Protein AF-A0A560ILR3-F1 (afdb_monomer_lite)

Foldseek 3Di:
DDDDPDDPCPVVVVVVVVLVVPPDDDDDDDDDDDPDDDDDPPPPPPPVVVVLVVQLVVLVVVQSVQKDADQDWDDQPPPGTDGHHHQKIWGALVSQCSNCVSVVHDDPSVFWGTKMFGNDVPGPDMDTGGDDDDDDPDD

Secondary structure (DSSP, 8-state):
-------TTHHHHHHHHHHTT--S-----------------------HHHHHHHHHHHHHHHHHHH-EESSEEEEETTTEEEEE-TTEEEEEHHHHHHHHHHTT----TTTEEEEEEE-STT---EEEEE---------

pLDDT: mean 72.65, std 21.63, range [32.12, 95.0]

Radius of gyration: 19.58 Å; chains: 1; bounding box: 50×57×49 Å

Sequence (139 aa):
MSYNTGNTNALVDWWLGELVGKFVAAVGIVLSVLFGSQPGSLQGAPSSEAARTAELAAAWQAAGNAGTAGPADIPLIDQAALKIPTGDFFVPKTEGARIMRALGNVVHEATFGGLVLGTRQNARWLVVINHVEELTRPG

Organism: NCBI:txid1399419

Structure (mmCIF, N/CA/C/O backbone):
data_AF-A0A560ILR3-F1
#
_entry.id   AF-A0A560ILR3-F1
#
loop_
_atom_site.group_PDB
_atom_site.id
_atom_site.type_symbol
_atom_site.label_atom_id
_atom_site.label_alt_id
_atom_site.label_comp_id
_atom_site.label_asym_id
_atom_site.label_entity_id
_atom_site.label_seq_id
_atom_site.pdbx_PDB_ins_code
_atom_site.Cartn_x
_atom_site.Cartn_y
_atom_site.Cartn_z
_atom_site.occupancy
_atom_site.B_iso_or_equiv
_atom_site.auth_seq_id
_atom_site.auth_comp_id
_atom_site.auth_asym_id
_atom_site.auth_atom_id
_atom_site.pdbx_PDB_model_num
ATOM 1 N N . MET A 1 1 ? 34.792 25.795 -2.313 1.00 36.00 1 MET A N 1
ATOM 2 C CA . MET A 1 1 ? 33.694 24.972 -1.764 1.00 36.00 1 MET A CA 1
ATOM 3 C C . MET A 1 1 ? 33.278 23.991 -2.853 1.00 36.00 1 MET A C 1
ATOM 5 O O . MET A 1 1 ? 32.663 24.412 -3.821 1.00 36.00 1 MET A O 1
ATOM 9 N N . SER A 1 2 ? 33.749 22.745 -2.779 1.00 33.34 2 SER A N 1
ATOM 10 C CA . SER A 1 2 ? 33.495 21.709 -3.789 1.00 33.34 2 SER A CA 1
ATOM 11 C C . SER A 1 2 ? 32.241 20.940 -3.379 1.00 33.34 2 SER A C 1
ATOM 13 O O . SER A 1 2 ? 32.242 20.321 -2.315 1.00 33.34 2 SER A O 1
ATOM 15 N N . TYR A 1 3 ? 31.163 21.028 -4.157 1.00 34.75 3 TYR A N 1
ATOM 16 C CA . TYR A 1 3 ? 29.977 20.207 -3.924 1.00 34.75 3 TYR A CA 1
ATOM 17 C C . TYR A 1 3 ? 30.223 18.837 -4.554 1.00 34.75 3 TYR A C 1
ATOM 19 O O . TYR A 1 3 ? 30.392 18.711 -5.763 1.00 34.75 3 TYR A O 1
ATOM 27 N N . ASN A 1 4 ? 30.323 17.828 -3.693 1.00 32.12 4 ASN A N 1
ATOM 28 C CA . ASN A 1 4 ? 30.547 16.438 -4.054 1.00 32.12 4 ASN A CA 1
ATOM 29 C C . ASN A 1 4 ? 29.304 15.882 -4.774 1.00 32.12 4 ASN A C 1
ATOM 31 O O . ASN A 1 4 ? 28.275 15.618 -4.152 1.00 32.12 4 ASN A O 1
ATOM 35 N N . THR A 1 5 ? 29.400 15.742 -6.095 1.00 45.78 5 THR A N 1
ATOM 36 C CA . THR A 1 5 ? 28.416 15.092 -6.968 1.00 45.78 5 THR A CA 1
ATOM 37 C C . THR A 1 5 ? 28.479 13.580 -6.754 1.00 45.78 5 THR A C 1
ATOM 39 O O . THR A 1 5 ? 29.258 12.887 -7.403 1.00 45.78 5 THR A O 1
ATOM 42 N N . GLY A 1 6 ? 27.681 13.057 -5.823 1.00 40.88 6 GLY A N 1
ATOM 43 C CA . GLY A 1 6 ? 27.700 11.624 -5.519 1.00 40.88 6 GLY A CA 1
ATOM 44 C C . GLY A 1 6 ? 26.577 11.138 -4.612 1.00 40.88 6 GLY A C 1
ATOM 45 O O . GLY A 1 6 ? 26.807 10.248 -3.802 1.00 40.88 6 GLY A O 1
ATOM 46 N N . ASN A 1 7 ? 25.377 11.719 -4.697 1.00 39.16 7 ASN A N 1
ATOM 47 C CA . ASN A 1 7 ? 24.232 11.240 -3.925 1.00 39.16 7 ASN A CA 1
ATOM 48 C C . ASN A 1 7 ? 23.057 10.912 -4.856 1.00 39.16 7 ASN A C 1
ATOM 50 O O . ASN A 1 7 ? 22.344 11.802 -5.316 1.00 39.16 7 ASN A O 1
ATOM 54 N N . THR A 1 8 ? 22.852 9.621 -5.121 1.00 44.88 8 THR A N 1
ATOM 55 C CA . THR A 1 8 ? 21.744 9.064 -5.920 1.00 44.88 8 THR A CA 1
ATOM 56 C C . THR A 1 8 ? 20.362 9.298 -5.302 1.00 44.88 8 THR A C 1
ATOM 58 O O . THR A 1 8 ? 19.353 9.005 -5.935 1.00 44.88 8 THR A O 1
ATOM 61 N N . ASN A 1 9 ? 20.295 9.864 -4.094 1.00 47.53 9 ASN A N 1
ATOM 62 C CA . ASN A 1 9 ? 19.045 10.074 -3.363 1.00 47.53 9 ASN A CA 1
ATOM 63 C C . ASN A 1 9 ? 18.423 11.463 -3.604 1.00 47.53 9 ASN A C 1
ATOM 65 O O . ASN A 1 9 ? 17.284 11.701 -3.212 1.00 47.53 9 ASN A O 1
ATOM 69 N N . ALA A 1 10 ? 19.118 12.367 -4.307 1.00 47.81 10 ALA A N 1
ATOM 70 C CA . ALA A 1 10 ? 18.642 13.735 -4.547 1.00 47.81 10 ALA A CA 1
ATOM 71 C C . ALA A 1 10 ? 17.361 13.810 -5.406 1.00 47.81 10 ALA A C 1
ATOM 73 O O . ALA A 1 10 ? 16.573 14.739 -5.259 1.00 47.81 10 ALA A O 1
ATOM 74 N N . LEU A 1 11 ? 17.126 12.822 -6.277 1.00 44.19 11 LEU A N 1
ATOM 75 C CA . LEU A 1 11 ? 15.914 12.750 -7.104 1.00 44.19 11 LEU A CA 1
ATOM 76 C C . LEU A 1 11 ? 14.687 12.271 -6.314 1.00 44.19 11 LEU A C 1
ATOM 78 O O . LEU A 1 11 ? 13.564 12.647 -6.635 1.00 44.19 11 LEU A O 1
ATOM 82 N N . VAL A 1 12 ? 14.903 11.468 -5.271 1.00 50.56 12 VAL A N 1
ATOM 83 C CA . VAL A 1 12 ? 13.835 10.931 -4.417 1.00 50.56 12 VAL A CA 1
ATOM 84 C C . VAL A 1 12 ? 13.412 11.979 -3.379 1.00 50.56 12 VAL A C 1
ATOM 86 O O . VAL A 1 12 ? 12.218 12.180 -3.157 1.00 50.56 12 VAL A O 1
ATOM 89 N N . ASP A 1 13 ? 14.384 12.717 -2.830 1.00 50.91 13 ASP A N 1
ATOM 90 C CA . ASP A 1 13 ? 14.155 13.807 -1.870 1.00 50.91 13 ASP A CA 1
ATOM 91 C C . ASP A 1 13 ? 13.463 15.030 -2.504 1.00 50.91 13 ASP A C 1
ATOM 93 O O . ASP A 1 13 ? 12.626 15.665 -1.861 1.00 50.91 13 ASP A O 1
ATOM 97 N N . TRP A 1 14 ? 13.750 15.342 -3.775 1.00 45.44 14 TRP A N 1
ATOM 98 C CA . TRP A 1 14 ? 13.095 16.441 -4.502 1.00 45.44 14 TRP A CA 1
ATOM 99 C C . TRP A 1 14 ? 11.608 16.155 -4.787 1.00 45.44 14 TRP A C 1
ATOM 101 O O . TRP A 1 14 ? 10.780 17.061 -4.727 1.00 45.44 14 TRP A O 1
ATOM 111 N N . TRP A 1 15 ? 11.247 14.887 -5.009 1.00 46.88 15 TRP A N 1
ATOM 112 C CA . TRP A 1 15 ? 9.884 14.469 -5.353 1.00 46.88 15 TRP A CA 1
ATOM 113 C C . TRP A 1 15 ? 8.969 14.251 -4.129 1.00 46.88 15 TRP A C 1
ATOM 115 O O . TRP A 1 15 ? 7.794 14.625 -4.157 1.00 46.88 15 TRP A O 1
ATOM 125 N N . LEU A 1 16 ? 9.499 13.728 -3.014 1.00 49.25 16 LEU A N 1
ATOM 126 C CA . LEU A 1 16 ? 8.746 13.596 -1.755 1.00 49.25 16 LEU A CA 1
ATOM 127 C C . LEU A 1 16 ? 8.341 14.960 -1.168 1.00 49.25 16 LEU A C 1
ATOM 129 O O . LEU A 1 16 ? 7.254 15.085 -0.604 1.00 49.25 16 LEU A O 1
ATOM 133 N N . GLY A 1 17 ? 9.178 15.989 -1.336 1.00 47.69 17 GLY A N 1
ATOM 134 C CA . GLY A 1 17 ? 8.871 17.353 -0.893 1.00 47.69 17 GLY A CA 1
ATOM 135 C C . GLY A 1 17 ? 7.721 18.011 -1.666 1.00 47.69 17 GLY A C 1
ATOM 136 O O . GLY A 1 17 ? 6.950 18.774 -1.085 1.00 47.69 17 GLY A O 1
ATOM 137 N N . GLU A 1 18 ? 7.562 17.691 -2.953 1.00 43.69 18 GLU A N 1
ATOM 138 C CA . GLU A 1 18 ? 6.532 18.293 -3.811 1.00 43.69 18 GLU A CA 1
ATOM 139 C C . GLU A 1 18 ? 5.157 17.620 -3.643 1.00 43.69 18 GLU A C 1
ATOM 141 O O . GLU A 1 18 ? 4.123 18.293 -3.697 1.00 43.69 18 GLU A O 1
ATOM 146 N N . LEU A 1 19 ? 5.127 16.314 -3.345 1.00 43.44 19 LEU A N 1
ATOM 147 C CA . LEU A 1 19 ? 3.888 15.583 -3.049 1.00 43.44 19 LEU A CA 1
ATOM 148 C C . LEU A 1 19 ? 3.214 16.033 -1.749 1.00 43.44 19 LEU A C 1
ATOM 150 O O . LEU A 1 19 ? 1.989 16.103 -1.691 1.00 43.44 19 LEU A O 1
ATOM 154 N N . VAL A 1 20 ? 3.986 16.404 -0.724 1.00 51.53 20 VAL A N 1
ATOM 155 C CA . VAL A 1 20 ? 3.422 16.949 0.525 1.00 51.53 20 VAL A CA 1
ATOM 156 C C . VAL A 1 20 ? 2.759 18.320 0.289 1.00 51.53 20 VAL A C 1
ATOM 158 O O . VAL A 1 20 ? 1.854 18.704 1.027 1.00 51.53 20 VAL A O 1
ATOM 161 N N . GLY A 1 21 ? 3.146 19.042 -0.771 1.00 38.53 21 GLY A N 1
ATOM 162 C CA . GLY A 1 21 ? 2.653 20.387 -1.084 1.00 38.53 21 GLY A CA 1
ATOM 163 C C . GLY A 1 21 ? 1.377 20.466 -1.932 1.00 38.53 21 GLY A C 1
ATOM 164 O O . GLY A 1 21 ? 0.816 21.554 -2.059 1.00 38.53 21 GLY A O 1
ATOM 165 N N . LYS A 1 22 ? 0.895 19.363 -2.524 1.00 36.12 22 LYS A N 1
ATOM 166 C CA . LYS A 1 22 ? -0.229 19.387 -3.485 1.00 36.12 22 LYS A CA 1
ATOM 167 C C . LYS A 1 22 ? -1.297 18.332 -3.182 1.00 36.12 22 LYS A C 1
ATOM 169 O O . LYS A 1 22 ? -1.700 17.585 -4.061 1.00 36.12 22 LYS A O 1
ATOM 174 N N . PHE A 1 23 ? -1.814 18.320 -1.955 1.00 39.06 23 PHE A N 1
ATOM 175 C CA . PHE A 1 23 ? -3.070 17.624 -1.617 1.00 39.06 23 PHE A CA 1
ATOM 176 C C . PHE A 1 23 ? -4.279 18.568 -1.559 1.00 39.06 23 PHE A C 1
ATOM 178 O O . PHE A 1 23 ? -5.230 18.352 -0.811 1.00 39.06 23 PHE A O 1
ATOM 185 N N . VAL A 1 24 ? -4.275 19.616 -2.386 1.00 41.28 24 VAL A N 1
ATOM 186 C CA . VAL A 1 24 ? -5.467 20.428 -2.637 1.00 41.28 24 VAL A CA 1
ATOM 187 C C . VAL A 1 24 ? -5.676 20.552 -4.144 1.00 41.28 24 VAL A C 1
ATOM 189 O O . VAL A 1 24 ? -4.835 21.095 -4.851 1.00 41.28 24 VAL A O 1
ATOM 192 N N . ALA A 1 25 ? -6.854 20.090 -4.566 1.00 34.00 25 ALA A N 1
ATOM 193 C CA . ALA A 1 25 ? -7.559 20.380 -5.813 1.00 34.00 25 ALA A CA 1
ATOM 194 C C . ALA A 1 25 ? -7.346 19.465 -7.042 1.00 34.00 25 ALA A C 1
ATOM 196 O O . ALA A 1 25 ? -6.345 19.512 -7.746 1.00 34.00 25 ALA A O 1
ATOM 197 N N . ALA A 1 26 ? -8.465 18.799 -7.356 1.00 33.06 26 ALA A N 1
ATOM 198 C CA . ALA A 1 26 ? -9.102 18.721 -8.672 1.00 33.06 26 ALA A CA 1
ATOM 199 C C . ALA A 1 26 ? -8.689 17.597 -9.641 1.00 33.06 26 ALA A C 1
ATOM 201 O O . ALA A 1 26 ? -7.784 17.705 -10.461 1.00 33.06 26 ALA A O 1
ATOM 202 N N . VAL A 1 27 ? -9.532 16.561 -9.606 1.00 43.91 27 VAL A N 1
ATOM 203 C CA . VAL A 1 27 ? -9.962 15.733 -10.740 1.00 43.91 27 VAL A CA 1
ATOM 204 C C . VAL A 1 27 ? -10.257 16.600 -11.970 1.00 43.91 27 VAL A C 1
ATOM 206 O O . VAL A 1 27 ? -11.031 17.552 -11.880 1.00 43.91 27 VAL A O 1
ATOM 209 N N . GLY A 1 28 ? -9.719 16.225 -13.133 1.00 32.78 28 GLY A N 1
ATOM 210 C CA . GLY A 1 28 ? -10.126 16.826 -14.401 1.00 32.78 28 GLY A CA 1
ATOM 211 C C . GLY A 1 28 ? -9.323 16.357 -15.616 1.00 32.78 28 GLY A C 1
ATOM 212 O O . GLY A 1 28 ? -8.252 16.891 -15.847 1.00 32.78 28 GLY A O 1
ATOM 213 N N . ILE A 1 29 ? -9.868 15.373 -16.352 1.00 44.25 29 ILE A N 1
ATOM 214 C CA . ILE A 1 29 ? -9.989 15.269 -17.831 1.00 44.25 29 ILE A CA 1
ATOM 215 C C . ILE A 1 29 ? -8.721 15.674 -18.640 1.00 44.25 29 ILE A C 1
ATOM 217 O O . ILE A 1 29 ? -8.273 16.807 -18.582 1.00 44.25 29 ILE A O 1
ATOM 221 N N . VAL A 1 30 ? -8.098 14.816 -19.457 1.00 44.94 30 VAL A N 1
ATOM 222 C CA . VAL A 1 30 ? -8.459 14.613 -20.878 1.00 44.94 30 VAL A CA 1
ATOM 223 C C . VAL A 1 30 ? -7.694 13.408 -21.444 1.00 44.94 30 VAL A C 1
ATOM 225 O O . VAL A 1 30 ? -6.467 13.355 -21.455 1.00 44.94 30 VAL A O 1
ATOM 228 N N . LEU A 1 31 ? -8.471 12.473 -21.985 1.00 53.38 31 LEU A N 1
ATOM 229 C CA . LEU A 1 31 ? -8.109 11.487 -22.996 1.00 53.38 31 LEU A CA 1
ATOM 230 C C . LEU A 1 31 ? -8.036 12.193 -24.363 1.00 53.38 31 LEU A C 1
ATOM 232 O O . LEU A 1 31 ? -9.045 12.784 -24.745 1.00 53.38 31 LEU A O 1
ATOM 236 N N . SER A 1 32 ? -6.924 12.107 -25.112 1.00 43.06 32 SER A N 1
ATOM 237 C CA . SER A 1 32 ? -6.928 11.919 -26.584 1.00 43.06 32 SER A CA 1
ATOM 238 C C . SER A 1 32 ? -5.543 11.986 -27.249 1.00 43.06 32 SER A C 1
ATOM 240 O O . SER A 1 32 ? -4.857 12.996 -27.174 1.00 43.06 32 SER A O 1
ATOM 242 N N . VAL A 1 33 ? -5.249 10.900 -27.978 1.00 50.75 33 VAL A N 1
ATOM 243 C CA . VAL A 1 33 ? -4.709 10.819 -29.353 1.00 50.75 33 VAL A CA 1
ATOM 244 C C . VAL A 1 33 ? -3.395 11.545 -29.665 1.00 50.75 33 VAL A C 1
ATOM 246 O O . VAL A 1 33 ? -3.355 12.762 -29.740 1.00 50.75 33 VAL A O 1
ATOM 249 N N . LEU A 1 34 ? -2.365 10.763 -30.016 1.00 45.59 34 LEU A N 1
ATOM 250 C CA . LEU A 1 34 ? -1.707 10.788 -31.334 1.00 45.59 34 LEU A CA 1
ATOM 251 C C . LEU A 1 34 ? -0.741 9.593 -31.428 1.00 45.59 34 LEU A C 1
ATOM 253 O O . LEU A 1 34 ? 0.379 9.614 -30.925 1.00 45.59 34 LEU A O 1
ATOM 257 N N . PHE A 1 35 ? -1.211 8.525 -32.075 1.00 47.59 35 PHE A N 1
ATOM 258 C CA . PHE A 1 35 ? -0.413 7.366 -32.477 1.00 47.59 35 PHE A CA 1
ATOM 259 C C . PHE A 1 35 ? 0.468 7.789 -33.667 1.00 47.59 35 PHE A C 1
ATOM 261 O O . PHE A 1 35 ? 0.119 7.596 -34.829 1.00 47.59 35 PHE A O 1
ATOM 268 N N . GLY A 1 36 ? 1.575 8.471 -33.375 1.00 37.94 36 GLY A N 1
ATOM 269 C CA . GLY A 1 36 ? 2.613 8.795 -34.348 1.00 37.94 36 GLY A CA 1
ATOM 270 C C . GLY A 1 36 ? 3.685 7.713 -34.333 1.00 37.94 36 GLY A C 1
ATOM 271 O O . GLY A 1 36 ? 4.417 7.581 -33.356 1.00 37.94 36 GLY A O 1
ATOM 272 N N . SER A 1 37 ? 3.769 6.929 -35.406 1.00 48.56 37 SER A N 1
ATOM 273 C CA . SER A 1 37 ? 4.809 5.924 -35.629 1.00 48.56 37 SER A CA 1
ATOM 274 C C . SER A 1 37 ? 6.207 6.530 -35.468 1.00 48.56 37 SER A C 1
ATOM 276 O O . SER A 1 37 ? 6.619 7.348 -36.290 1.00 48.56 37 SER A O 1
ATOM 278 N N . GLN A 1 38 ? 6.959 6.104 -34.451 1.00 47.00 38 GLN A N 1
ATOM 279 C CA . GLN A 1 38 ? 8.399 6.348 -34.379 1.00 47.00 38 GLN A CA 1
ATOM 280 C C . GLN A 1 38 ? 9.166 5.050 -34.667 1.00 47.00 38 GLN A C 1
ATOM 282 O O . GLN A 1 38 ? 8.857 4.008 -34.082 1.00 47.00 38 GLN A O 1
ATOM 287 N N . PRO A 1 39 ? 10.154 5.090 -35.579 1.00 45.44 39 PRO A N 1
ATOM 288 C CA . PRO A 1 39 ? 10.993 3.948 -35.885 1.00 45.44 39 PRO A CA 1
ATOM 289 C C . PRO A 1 39 ? 11.966 3.683 -34.732 1.00 45.44 39 PRO A C 1
ATOM 291 O O . PRO A 1 39 ? 12.615 4.593 -34.225 1.00 45.44 39 PRO A O 1
ATOM 294 N N . GLY A 1 40 ? 12.067 2.408 -34.359 1.00 48.41 40 GLY A N 1
ATOM 295 C CA . GLY A 1 40 ? 13.270 1.775 -33.822 1.00 48.41 40 GLY A CA 1
ATOM 296 C C . GLY A 1 40 ? 14.063 2.558 -32.782 1.00 48.41 40 GLY A C 1
ATOM 297 O O . GLY A 1 40 ? 15.210 2.920 -33.027 1.00 48.41 40 GLY A O 1
ATOM 298 N N . SER A 1 41 ? 13.527 2.695 -31.572 1.00 50.19 41 SER A N 1
ATOM 299 C CA . SER A 1 41 ? 14.423 2.704 -30.420 1.00 50.19 41 SER A CA 1
ATOM 300 C C . SER A 1 41 ? 14.933 1.273 -30.243 1.00 50.19 41 SER A C 1
ATOM 302 O O . SER A 1 41 ? 14.242 0.432 -29.670 1.00 50.19 41 SER A O 1
ATOM 304 N N . LEU A 1 42 ? 16.144 0.982 -30.724 1.00 51.84 42 LEU A N 1
ATOM 305 C CA . LEU A 1 42 ? 16.978 -0.038 -30.090 1.00 51.84 42 LEU A CA 1
ATOM 306 C C . LEU A 1 42 ? 17.277 0.483 -28.682 1.00 51.84 42 LEU A C 1
ATOM 308 O O . LEU A 1 42 ? 18.321 1.075 -28.419 1.00 51.84 42 LEU A O 1
ATOM 312 N N . GLN A 1 43 ? 16.291 0.344 -27.796 1.00 44.75 43 GLN A N 1
ATOM 313 C CA . GLN A 1 43 ? 16.472 0.522 -26.371 1.00 44.75 43 GLN A CA 1
ATOM 314 C C . GLN A 1 43 ? 17.388 -0.627 -25.979 1.00 44.75 43 GLN A C 1
ATOM 316 O O . GLN A 1 43 ? 16.938 -1.762 -25.817 1.00 44.75 43 GLN A O 1
ATOM 321 N N . GLY A 1 44 ? 18.695 -0.352 -25.910 1.00 43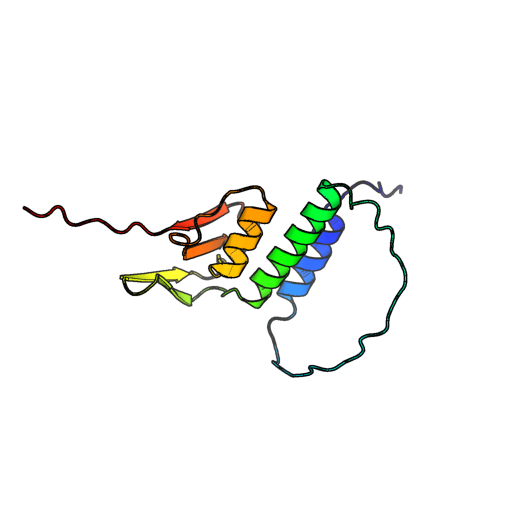.94 44 GLY A N 1
ATOM 322 C CA . GLY A 1 44 ? 19.582 -1.176 -25.107 1.00 43.94 44 GLY A CA 1
ATOM 323 C C . GLY A 1 44 ? 18.855 -1.366 -23.789 1.00 43.94 44 GLY A C 1
ATOM 324 O O . GLY A 1 44 ? 18.461 -0.364 -23.187 1.00 43.94 44 GLY A O 1
ATOM 325 N N . ALA A 1 45 ? 18.541 -2.627 -23.464 1.00 49.84 45 ALA A N 1
ATOM 326 C CA . ALA A 1 45 ? 17.715 -2.959 -22.316 1.00 49.84 45 ALA A CA 1
ATOM 327 C C . ALA A 1 45 ? 18.222 -2.091 -21.163 1.00 49.84 45 ALA A C 1
ATOM 329 O O . ALA A 1 45 ? 19.435 -2.126 -20.909 1.00 49.84 45 ALA A O 1
ATOM 330 N N . PRO A 1 46 ? 17.374 -1.235 -20.557 1.00 54.88 46 PRO A N 1
ATOM 331 C CA . PRO A 1 46 ? 17.821 -0.431 -19.436 1.00 54.88 46 PRO A CA 1
ATOM 332 C C . PRO A 1 46 ? 18.531 -1.393 -18.496 1.00 54.88 46 PRO A C 1
ATOM 334 O O . PRO A 1 46 ? 18.020 -2.498 -18.272 1.00 54.88 46 PRO A O 1
ATOM 337 N N . SER A 1 47 ? 19.739 -1.029 -18.039 1.00 57.97 47 SER A N 1
ATOM 338 C CA . SER A 1 47 ? 20.433 -1.839 -17.038 1.00 57.97 47 SER A CA 1
ATOM 339 C C . SER A 1 47 ? 19.369 -2.213 -16.009 1.00 57.97 47 SER A C 1
ATOM 341 O O . SER A 1 47 ? 18.561 -1.359 -15.621 1.00 57.97 47 SER A O 1
ATOM 343 N N . SER A 1 48 ? 19.250 -3.500 -15.688 1.00 74.38 48 SER A N 1
ATOM 344 C CA . SER A 1 48 ? 18.100 -4.020 -14.939 1.00 74.38 48 SER A CA 1
ATOM 345 C C . SER A 1 48 ? 17.831 -3.222 -13.657 1.00 74.38 48 SER A C 1
ATOM 347 O O . SER A 1 48 ? 16.704 -3.153 -13.181 1.00 74.38 48 SER A O 1
ATOM 349 N N . GLU A 1 49 ? 18.867 -2.575 -13.129 1.00 80.12 49 GLU A N 1
ATOM 350 C CA . GLU A 1 49 ? 18.837 -1.672 -11.989 1.00 80.12 49 GLU A CA 1
ATOM 351 C C . GLU A 1 49 ? 18.205 -0.298 -12.276 1.00 80.12 49 GLU A C 1
ATOM 353 O O . GLU A 1 49 ? 17.347 0.144 -11.508 1.00 80.12 49 GLU A O 1
ATOM 358 N N . ALA A 1 50 ? 18.547 0.363 -13.388 1.00 85.19 50 ALA A N 1
ATOM 359 C CA . ALA A 1 50 ? 17.927 1.632 -13.782 1.00 85.19 50 ALA A CA 1
ATOM 360 C C . ALA A 1 50 ? 16.428 1.452 -14.076 1.00 85.19 50 ALA A C 1
ATOM 362 O O . ALA A 1 50 ? 15.603 2.252 -13.632 1.00 85.19 50 ALA A O 1
ATOM 363 N N . ALA A 1 51 ? 16.070 0.354 -14.750 1.00 85.06 51 ALA A N 1
ATOM 364 C CA . ALA A 1 51 ? 14.678 -0.009 -15.014 1.00 85.06 51 ALA A CA 1
ATOM 365 C C . ALA A 1 51 ? 13.895 -0.246 -13.714 1.00 85.06 51 ALA A C 1
ATOM 367 O O . ALA A 1 51 ? 12.795 0.275 -13.536 1.00 85.06 51 ALA A O 1
ATOM 368 N N . ARG A 1 52 ? 14.487 -1.004 -12.782 1.00 83.31 52 ARG A N 1
ATOM 369 C CA . ARG A 1 52 ? 13.883 -1.313 -11.481 1.00 83.31 52 ARG A CA 1
ATOM 370 C C . ARG A 1 52 ? 13.697 -0.064 -10.628 1.00 83.31 52 ARG A C 1
ATOM 372 O O . ARG A 1 52 ? 12.660 0.083 -9.991 1.00 83.31 52 ARG A O 1
ATOM 379 N N . THR A 1 53 ? 14.675 0.839 -10.642 1.00 87.62 53 THR A N 1
ATOM 380 C CA . THR A 1 53 ? 14.604 2.115 -9.917 1.00 87.62 53 THR A CA 1
ATOM 381 C C . THR A 1 53 ? 13.489 3.002 -10.465 1.00 87.62 53 THR A C 1
ATOM 383 O O . THR A 1 53 ? 12.694 3.533 -9.691 1.00 87.62 53 THR A O 1
ATOM 386 N N . ALA A 1 54 ? 13.381 3.118 -11.793 1.00 89.38 54 ALA A N 1
ATOM 387 C CA . ALA A 1 54 ? 12.314 3.883 -12.436 1.00 89.38 54 ALA A CA 1
ATOM 388 C C . ALA A 1 54 ? 10.923 3.299 -12.133 1.00 89.38 54 ALA A C 1
ATOM 390 O O . ALA A 1 54 ? 9.998 4.039 -11.799 1.00 89.38 54 ALA A O 1
ATOM 391 N N . GLU A 1 55 ? 10.787 1.972 -12.182 1.00 88.25 55 GLU A N 1
ATOM 392 C CA . GLU A 1 55 ? 9.534 1.288 -11.857 1.00 88.25 55 GLU A CA 1
ATOM 393 C C . GLU A 1 55 ? 9.148 1.459 -10.382 1.00 88.25 55 GLU A C 1
ATOM 395 O O . GLU A 1 55 ? 7.982 1.702 -10.073 1.00 88.25 55 GLU A O 1
ATOM 400 N N . LEU A 1 56 ? 10.119 1.396 -9.467 1.00 89.19 56 LEU A N 1
ATOM 401 C CA . LEU A 1 56 ? 9.883 1.639 -8.045 1.00 89.19 56 LEU A CA 1
ATOM 402 C C . LEU A 1 56 ? 9.388 3.070 -7.796 1.00 89.19 56 LEU A C 1
ATOM 404 O O . LEU A 1 56 ? 8.425 3.258 -7.055 1.00 89.19 56 LEU A O 1
ATOM 408 N N . ALA A 1 57 ? 10.002 4.069 -8.435 1.00 90.31 57 ALA A N 1
ATOM 409 C CA . ALA A 1 57 ? 9.563 5.460 -8.334 1.00 90.31 57 ALA A CA 1
ATOM 410 C C . ALA A 1 57 ? 8.132 5.644 -8.869 1.00 90.31 57 ALA A C 1
ATOM 412 O O . ALA A 1 57 ? 7.288 6.238 -8.197 1.00 90.31 57 ALA A O 1
ATOM 413 N N . ALA A 1 58 ? 7.823 5.061 -10.032 1.00 90.94 58 ALA A N 1
ATOM 414 C CA . ALA A 1 58 ? 6.479 5.101 -10.607 1.00 90.94 58 ALA A CA 1
ATOM 415 C C . ALA A 1 58 ? 5.437 4.388 -9.723 1.00 90.94 58 ALA A C 1
ATOM 417 O O . ALA A 1 58 ? 4.295 4.843 -9.616 1.00 90.94 58 ALA A O 1
ATOM 418 N N . ALA A 1 59 ? 5.817 3.287 -9.069 1.00 91.38 59 ALA A N 1
ATOM 419 C CA . ALA A 1 59 ? 4.957 2.569 -8.134 1.00 91.38 59 ALA A CA 1
ATOM 420 C C . ALA A 1 59 ? 4.646 3.409 -6.886 1.00 91.38 59 ALA A C 1
ATOM 422 O O . ALA A 1 59 ? 3.485 3.492 -6.484 1.00 91.38 59 ALA A O 1
ATOM 423 N N . TRP A 1 60 ? 5.649 4.088 -6.322 1.00 91.25 60 TRP A N 1
ATOM 424 C CA . TRP A 1 60 ? 5.443 5.016 -5.208 1.00 91.25 60 TRP A CA 1
ATOM 425 C C . TRP A 1 60 ? 4.599 6.227 -5.600 1.00 91.25 60 TRP A C 1
ATOM 427 O O . TRP A 1 60 ? 3.761 6.659 -4.812 1.00 91.25 60 TRP A O 1
ATOM 437 N N . GLN A 1 61 ? 4.750 6.741 -6.822 1.00 91.38 61 GLN A N 1
ATOM 438 C CA . GLN A 1 61 ? 3.900 7.818 -7.330 1.00 91.38 61 GLN A CA 1
ATOM 439 C C . GLN A 1 61 ? 2.439 7.402 -7.444 1.00 91.38 61 GLN A C 1
ATOM 441 O O . GLN A 1 61 ? 1.554 8.124 -6.986 1.00 91.38 61 GLN A O 1
ATOM 446 N N . ALA A 1 62 ? 2.181 6.225 -8.011 1.00 89.94 62 ALA A N 1
ATOM 447 C CA . ALA A 1 62 ? 0.831 5.681 -8.075 1.00 89.94 62 ALA A CA 1
ATOM 448 C C . ALA A 1 62 ? 0.245 5.473 -6.668 1.00 89.94 62 ALA A C 1
ATOM 450 O O . ALA A 1 62 ? -0.893 5.863 -6.418 1.00 89.94 62 ALA A O 1
ATOM 451 N N . ALA A 1 63 ? 1.043 4.948 -5.732 1.00 91.31 63 ALA A N 1
ATOM 452 C CA . ALA A 1 63 ? 0.639 4.770 -4.340 1.00 91.31 63 ALA A CA 1
ATOM 453 C C . ALA A 1 63 ? 0.319 6.092 -3.632 1.00 91.31 63 ALA A C 1
ATOM 455 O O . ALA A 1 63 ? -0.649 6.149 -2.882 1.00 91.31 63 ALA A O 1
ATOM 456 N N . GLY A 1 64 ? 1.084 7.156 -3.887 1.00 90.19 64 GLY A N 1
ATOM 457 C CA . GLY A 1 64 ? 0.798 8.489 -3.352 1.00 90.19 64 GLY A CA 1
ATOM 458 C C . GLY A 1 64 ? -0.534 9.056 -3.849 1.00 90.19 64 GLY A C 1
ATOM 459 O O . GLY A 1 64 ? -1.242 9.704 -3.085 1.00 90.19 64 GLY A O 1
ATOM 460 N N . ASN A 1 65 ? -0.904 8.762 -5.100 1.00 90.31 65 ASN A N 1
ATOM 461 C CA . ASN A 1 65 ? -2.160 9.220 -5.699 1.00 90.31 65 ASN A CA 1
ATOM 462 C C . ASN A 1 65 ? -3.379 8.399 -5.249 1.00 90.31 65 ASN A C 1
ATOM 464 O O . ASN A 1 65 ? -4.470 8.948 -5.123 1.00 90.31 65 ASN A O 1
ATOM 468 N N . ALA A 1 66 ? -3.208 7.087 -5.067 1.00 92.75 66 ALA A N 1
ATOM 469 C CA . ALA A 1 66 ? -4.295 6.163 -4.731 1.00 92.75 66 ALA A CA 1
ATOM 470 C C . ALA A 1 66 ? -4.456 5.929 -3.221 1.00 92.75 66 ALA A C 1
ATOM 472 O O . ALA A 1 66 ? -5.492 5.440 -2.773 1.00 92.75 66 ALA A O 1
ATOM 473 N N . GLY A 1 67 ? -3.417 6.211 -2.438 1.00 92.81 67 GLY A N 1
ATOM 474 C CA . GLY A 1 67 ? -3.399 5.940 -1.012 1.00 92.81 67 GLY A CA 1
ATOM 475 C C . GLY A 1 67 ? -4.218 6.920 -0.184 1.00 92.81 67 GLY A C 1
ATOM 476 O O . GLY A 1 67 ? -4.729 7.931 -0.659 1.00 92.81 67 GLY A O 1
ATOM 477 N N . THR A 1 68 ? -4.375 6.585 1.091 1.00 93.62 68 THR A N 1
ATOM 478 C CA . THR A 1 68 ? -5.211 7.323 2.038 1.00 93.62 68 THR A CA 1
ATOM 479 C C . THR A 1 68 ? -4.380 7.724 3.248 1.00 93.62 68 THR A C 1
ATOM 481 O O . THR A 1 68 ? -3.842 6.871 3.956 1.00 93.62 68 THR A O 1
ATOM 484 N N . ALA A 1 69 ? -4.275 9.029 3.495 1.00 92.69 69 ALA A N 1
ATOM 485 C CA . ALA A 1 69 ? -3.657 9.552 4.707 1.00 92.69 69 ALA A CA 1
ATOM 486 C C . ALA A 1 69 ? -4.602 9.395 5.906 1.00 92.69 69 ALA A C 1
ATOM 488 O O . ALA A 1 69 ? -5.808 9.615 5.782 1.00 92.69 69 ALA A O 1
ATOM 489 N N . GLY A 1 70 ? -4.054 9.045 7.072 1.00 90.19 70 GLY A N 1
ATOM 490 C CA . GLY A 1 70 ? -4.815 9.080 8.318 1.00 90.19 70 GLY A CA 1
ATOM 491 C C . GLY A 1 70 ? -5.120 10.517 8.779 1.00 90.19 70 GLY A C 1
ATOM 492 O O . GLY A 1 70 ? -4.369 11.439 8.445 1.00 90.19 70 GLY A O 1
ATOM 493 N N . PRO A 1 71 ? -6.170 10.733 9.594 1.00 94.19 71 PRO A N 1
ATOM 494 C CA . PRO A 1 71 ? -7.008 9.717 10.224 1.00 94.19 71 PRO A CA 1
ATOM 495 C C . PRO A 1 71 ? -8.070 9.134 9.275 1.00 94.19 71 PRO A C 1
ATOM 497 O O . PRO A 1 71 ? -8.854 9.882 8.697 1.00 94.19 71 PRO A O 1
ATOM 500 N N . ALA A 1 72 ? -8.115 7.806 9.140 1.00 91.81 72 ALA A N 1
ATOM 501 C CA . ALA A 1 72 ? -9.072 7.115 8.272 1.00 91.81 72 ALA A CA 1
ATOM 502 C C . ALA A 1 72 ? -9.411 5.708 8.789 1.00 91.81 72 ALA A C 1
ATOM 504 O O . ALA A 1 72 ? -8.565 5.040 9.385 1.00 91.81 72 ALA A O 1
ATOM 505 N N . ASP A 1 73 ? -10.631 5.248 8.517 1.00 92.69 73 ASP A N 1
ATOM 506 C CA . ASP A 1 73 ? -11.058 3.862 8.716 1.00 92.69 73 ASP A CA 1
ATOM 507 C C . ASP A 1 73 ? -11.031 3.136 7.364 1.00 92.69 73 ASP A C 1
ATOM 509 O O . ASP A 1 73 ? -11.779 3.479 6.447 1.00 92.69 73 ASP A O 1
ATOM 513 N N . ILE A 1 74 ? -10.155 2.141 7.228 1.00 90.56 74 ILE A N 1
ATOM 514 C CA . ILE A 1 74 ? -9.980 1.366 5.997 1.00 90.56 74 ILE A CA 1
ATOM 515 C C . ILE A 1 74 ? -10.660 0.005 6.161 1.00 90.56 74 ILE A C 1
ATOM 517 O O . ILE A 1 74 ? -10.232 -0.772 7.018 1.00 90.56 74 ILE A O 1
ATOM 521 N N . PRO A 1 75 ? -11.685 -0.335 5.363 1.00 88.81 75 PRO A N 1
ATOM 522 C CA . PRO A 1 75 ? -12.269 -1.668 5.406 1.00 88.81 75 PRO A CA 1
ATOM 523 C C . PRO A 1 75 ? -11.239 -2.709 4.945 1.00 88.81 75 PRO A C 1
ATOM 525 O O . PRO A 1 75 ? -10.635 -2.594 3.878 1.00 88.81 75 PRO A O 1
ATOM 528 N N . LEU A 1 76 ? -11.033 -3.737 5.764 1.00 84.12 76 LEU A N 1
ATOM 529 C CA . LEU A 1 76 ? -10.255 -4.924 5.438 1.00 84.12 76 LEU A CA 1
ATOM 530 C C . LEU A 1 76 ? -11.221 -6.007 4.950 1.00 84.12 76 LEU A C 1
ATOM 532 O O . LEU A 1 76 ? -11.685 -6.843 5.733 1.00 84.12 76 LEU A O 1
ATOM 536 N N . ILE A 1 77 ? -11.518 -5.972 3.647 1.00 78.44 77 ILE A N 1
ATOM 537 C CA . ILE A 1 77 ? -12.546 -6.822 3.021 1.00 78.44 77 ILE A CA 1
ATOM 538 C C . ILE A 1 77 ? -13.880 -6.599 3.765 1.00 78.44 77 ILE A C 1
ATOM 540 O O . ILE A 1 77 ? -14.207 -5.460 4.093 1.00 78.44 77 ILE A O 1
ATOM 544 N N . ASP A 1 78 ? -14.605 -7.669 4.087 1.00 75.12 78 ASP A N 1
ATOM 545 C CA . ASP A 1 78 ? -15.915 -7.628 4.739 1.00 75.12 78 ASP A CA 1
ATOM 546 C C . ASP A 1 78 ? -15.834 -8.027 6.225 1.00 75.12 78 ASP A C 1
ATOM 548 O O . ASP A 1 78 ? -16.855 -8.265 6.865 1.00 75.12 78 ASP A O 1
ATOM 552 N N . GLN A 1 79 ? -14.620 -8.151 6.777 1.00 72.88 79 GLN A N 1
ATOM 553 C CA . GLN A 1 79 ? -14.388 -8.780 8.086 1.00 72.88 79 GLN A CA 1
ATOM 554 C C . GLN A 1 79 ? -13.987 -7.784 9.182 1.00 72.88 79 GLN A C 1
ATOM 556 O O . GLN A 1 79 ? -14.319 -7.989 10.349 1.00 72.88 79 GLN A O 1
ATOM 561 N N . ALA A 1 80 ? -13.260 -6.714 8.843 1.00 83.56 80 ALA A N 1
ATOM 562 C CA . ALA A 1 80 ? -12.753 -5.754 9.825 1.00 83.56 80 ALA A CA 1
ATOM 563 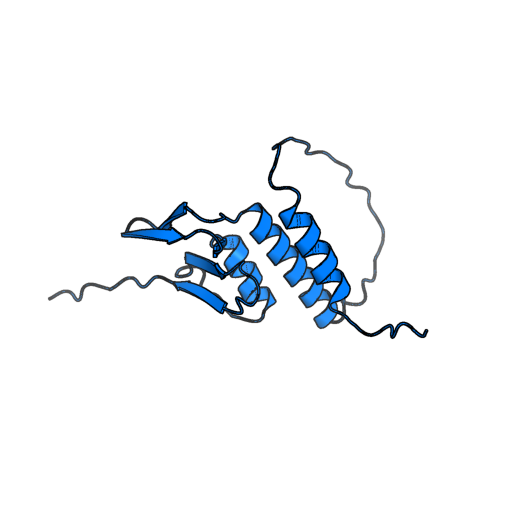C C . ALA A 1 80 ? -12.561 -4.351 9.233 1.00 83.56 80 ALA A C 1
ATOM 565 O O . ALA A 1 80 ? -12.563 -4.170 8.020 1.00 83.56 80 ALA A O 1
ATOM 566 N N . ALA A 1 81 ? -12.340 -3.359 10.097 1.00 88.88 81 ALA A N 1
ATOM 567 C CA . ALA A 1 81 ? -11.876 -2.030 9.708 1.00 88.88 81 ALA A CA 1
ATOM 568 C C . ALA A 1 81 ? -10.557 -1.712 10.422 1.00 88.88 81 ALA A C 1
ATOM 570 O O . ALA A 1 81 ? -10.433 -1.894 11.636 1.00 88.88 81 ALA A O 1
ATOM 571 N N . LEU A 1 82 ? -9.572 -1.240 9.664 1.00 89.94 82 LEU A N 1
ATOM 572 C CA . LEU A 1 82 ? -8.280 -0.799 10.160 1.00 89.94 82 LEU A CA 1
ATOM 573 C C . LEU A 1 82 ? -8.280 0.715 10.348 1.00 89.94 82 LEU A C 1
ATOM 575 O O . LEU A 1 82 ? -8.453 1.473 9.396 1.00 89.94 82 LEU A O 1
ATOM 579 N N . LYS A 1 83 ? -8.013 1.148 11.578 1.00 92.75 83 LYS A N 1
ATOM 580 C CA . LYS A 1 83 ? -7.821 2.559 11.908 1.00 92.75 83 LYS A CA 1
ATOM 581 C C . LYS A 1 83 ? -6.409 2.995 11.561 1.00 92.75 83 LYS A C 1
ATOM 583 O O . LYS A 1 83 ? -5.449 2.510 12.157 1.00 92.75 83 LYS A O 1
ATOM 588 N N . ILE A 1 84 ? -6.298 3.942 10.642 1.00 92.56 84 ILE A N 1
ATOM 589 C CA . ILE A 1 84 ? -5.046 4.606 10.292 1.00 92.56 84 ILE A CA 1
ATOM 590 C C . ILE A 1 84 ? -4.989 5.914 11.080 1.00 92.56 84 ILE A C 1
ATOM 592 O O . ILE A 1 84 ? -5.834 6.779 10.848 1.00 92.56 84 ILE A O 1
ATOM 596 N N . PRO A 1 85 ? -4.058 6.082 12.032 1.00 90.88 85 PRO A N 1
ATOM 597 C CA . PRO A 1 85 ? -3.927 7.322 12.783 1.00 90.88 85 PRO A CA 1
ATOM 598 C C . PRO A 1 85 ? -3.264 8.421 11.942 1.00 90.88 85 PRO A C 1
ATOM 600 O O . PRO A 1 85 ? -2.647 8.172 10.907 1.00 90.88 85 PRO A O 1
ATOM 603 N N . THR A 1 86 ? -3.351 9.664 12.414 1.00 91.12 86 THR A N 1
ATOM 604 C CA . THR A 1 86 ? -2.603 10.785 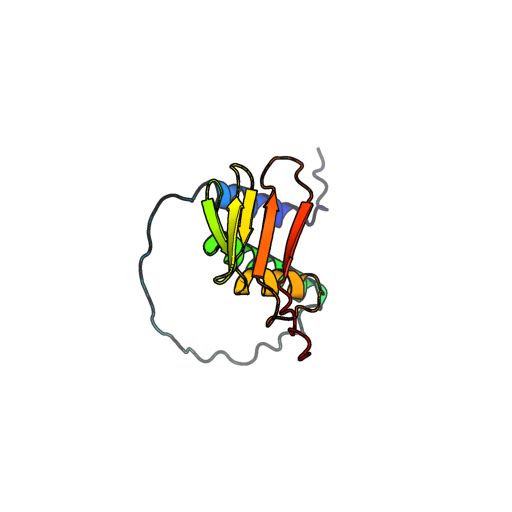11.833 1.00 91.1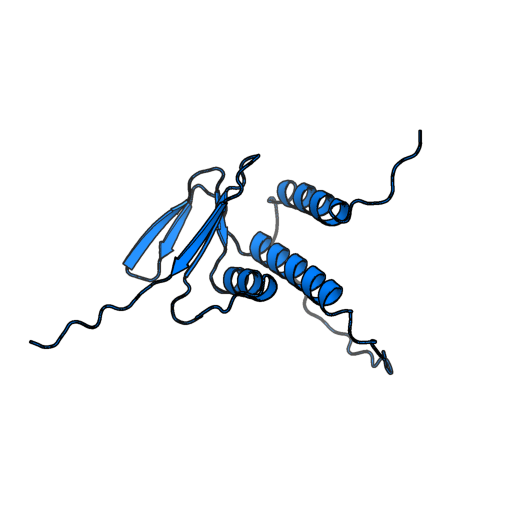2 86 THR A CA 1
ATOM 605 C C . THR A 1 86 ? -1.101 10.492 11.815 1.00 91.12 86 THR A C 1
ATOM 607 O O . THR A 1 86 ? -0.530 10.073 12.824 1.00 91.12 86 THR A O 1
ATOM 610 N N . GLY A 1 87 ? -0.443 10.782 10.691 1.00 88.06 87 GLY A N 1
ATOM 611 C CA . GLY A 1 87 ? 0.997 10.551 10.522 1.00 88.06 87 GLY A CA 1
ATOM 612 C C . GLY A 1 87 ? 1.360 9.160 10.000 1.00 88.06 87 GLY A C 1
ATOM 613 O O . GLY A 1 87 ? 2.550 8.845 9.937 1.00 88.06 87 GLY A O 1
ATOM 614 N N . ASP A 1 88 ? 0.355 8.376 9.605 1.00 92.19 88 ASP A N 1
ATOM 615 C CA . ASP A 1 88 ? 0.490 7.125 8.867 1.00 92.19 88 ASP A CA 1
ATOM 616 C C . ASP A 1 88 ? -0.316 7.210 7.548 1.00 92.19 88 ASP A C 1
ATOM 618 O O . ASP A 1 88 ? -1.191 8.070 7.376 1.00 92.19 88 ASP A O 1
ATOM 622 N N . PHE A 1 89 ? 0.004 6.339 6.592 1.00 93.56 89 PHE A N 1
ATOM 623 C CA . PHE A 1 89 ? -0.575 6.329 5.249 1.00 93.56 89 PHE A CA 1
ATOM 624 C C . PHE A 1 89 ? -0.853 4.897 4.794 1.00 93.56 89 PHE A C 1
ATOM 626 O O . PHE A 1 89 ? -0.001 4.016 4.933 1.00 93.56 89 PHE A O 1
ATOM 633 N N . PHE A 1 90 ? -2.045 4.670 4.248 1.00 94.81 90 PHE A N 1
ATOM 634 C CA . PHE A 1 90 ? -2.460 3.390 3.686 1.00 94.81 90 PHE A CA 1
ATOM 635 C C . PHE A 1 90 ? -2.284 3.381 2.168 1.00 94.81 90 PHE A C 1
ATOM 637 O O . PHE A 1 90 ? -2.720 4.303 1.481 1.00 94.81 90 PHE A O 1
ATOM 644 N N . VAL A 1 91 ? -1.690 2.311 1.645 1.00 95.00 91 VAL A N 1
ATOM 645 C CA . VAL A 1 91 ? -1.558 2.050 0.210 1.00 95.00 91 VAL A CA 1
ATOM 646 C C . VAL A 1 91 ? -2.459 0.872 -0.169 1.00 95.00 91 VAL A C 1
ATOM 648 O O . VAL A 1 91 ? -2.277 -0.222 0.380 1.00 95.00 91 VAL A O 1
ATOM 651 N N . PRO A 1 92 ? -3.388 1.054 -1.124 1.00 93.88 92 PRO A N 1
ATOM 652 C CA . PRO A 1 92 ? -4.277 -0.007 -1.567 1.00 93.88 92 PRO A CA 1
ATOM 653 C C . PRO A 1 92 ? -3.541 -1.170 -2.239 1.00 93.88 92 PRO A C 1
ATOM 655 O O . PRO A 1 92 ? -2.376 -1.091 -2.637 1.00 93.88 92 PRO A O 1
ATOM 658 N N . LYS A 1 93 ? -4.259 -2.289 -2.347 1.00 93.06 93 LYS A N 1
ATOM 659 C CA . LYS A 1 93 ? -3.775 -3.583 -2.838 1.00 93.06 93 LYS A CA 1
ATOM 66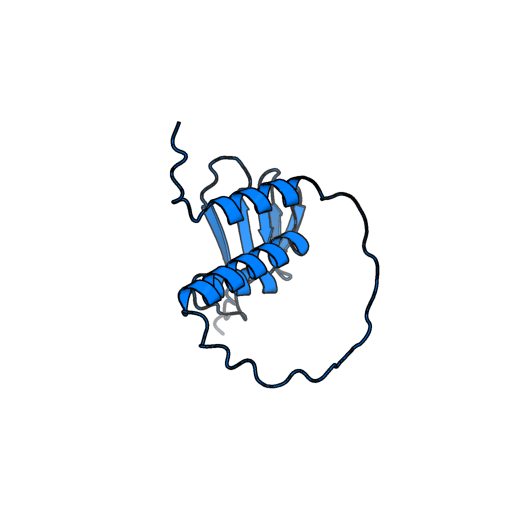0 C C . LYS A 1 93 ? -2.960 -3.494 -4.134 1.00 93.06 93 LYS A C 1
ATOM 662 O O . LYS A 1 93 ? -1.866 -4.052 -4.197 1.00 93.06 93 LYS A O 1
ATOM 667 N N . THR A 1 94 ? -3.476 -2.816 -5.158 1.00 93.56 94 THR A N 1
ATOM 668 C CA . THR A 1 94 ? -2.871 -2.783 -6.500 1.00 93.56 94 THR A CA 1
ATOM 669 C C . THR A 1 94 ? -1.492 -2.121 -6.479 1.00 93.56 94 THR A C 1
ATOM 671 O O . THR A 1 94 ? -0.502 -2.672 -6.969 1.00 9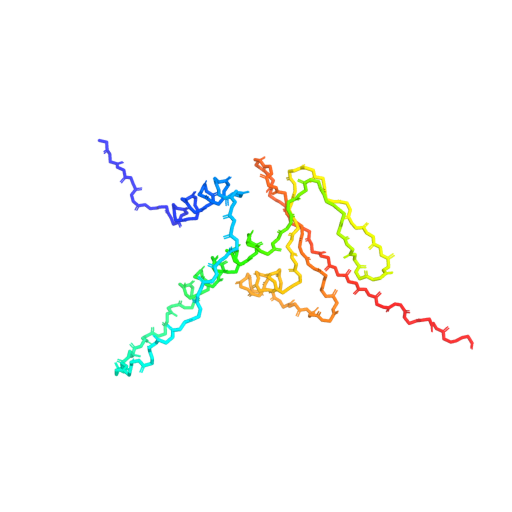3.56 94 THR A O 1
ATOM 674 N N . GLU A 1 95 ? -1.406 -0.954 -5.857 1.00 94.88 95 GLU A N 1
ATOM 675 C CA . GLU A 1 95 ? -0.218 -0.115 -5.781 1.00 94.88 95 GLU A CA 1
ATOM 676 C C . GLU A 1 95 ? 0.794 -0.709 -4.800 1.00 94.88 95 GLU A C 1
ATOM 678 O O . GLU A 1 95 ? 1.988 -0.780 -5.102 1.00 94.88 95 GLU A O 1
ATOM 683 N N . GLY A 1 96 ? 0.318 -1.235 -3.669 1.00 94.00 96 GLY A N 1
ATOM 684 C CA . GLY A 1 96 ? 1.151 -1.926 -2.691 1.00 94.00 96 GLY A CA 1
ATOM 685 C C . GLY A 1 96 ? 1.811 -3.174 -3.281 1.00 94.00 96 GLY A C 1
ATOM 686 O O . GLY A 1 96 ? 3.014 -3.378 -3.110 1.00 94.00 96 GLY A O 1
ATOM 687 N N . ALA A 1 97 ? 1.069 -3.974 -4.052 1.00 94.81 97 ALA A N 1
ATOM 688 C CA . ALA A 1 97 ? 1.621 -5.146 -4.726 1.00 94.81 97 ALA A CA 1
ATOM 689 C C . ALA A 1 97 ? 2.676 -4.753 -5.771 1.00 94.81 97 ALA A C 1
ATOM 691 O O . ALA A 1 97 ? 3.691 -5.437 -5.927 1.00 94.81 97 ALA A O 1
ATOM 692 N N . ARG A 1 98 ? 2.472 -3.632 -6.477 1.00 93.88 98 ARG A N 1
ATOM 693 C CA . ARG A 1 98 ? 3.452 -3.085 -7.426 1.00 93.88 98 ARG A CA 1
ATOM 694 C C . ARG A 1 98 ? 4.742 -2.653 -6.725 1.00 93.88 98 ARG A C 1
ATOM 696 O O . ARG A 1 98 ? 5.815 -3.045 -7.177 1.00 93.88 98 ARG A O 1
ATOM 703 N N . ILE A 1 99 ? 4.646 -1.939 -5.600 1.00 92.38 99 ILE A N 1
ATOM 704 C CA . ILE A 1 99 ? 5.809 -1.564 -4.777 1.00 92.38 99 ILE A CA 1
ATOM 705 C C . ILE A 1 99 ? 6.566 -2.815 -4.327 1.00 92.38 99 ILE A C 1
ATOM 707 O O . ILE A 1 99 ? 7.771 -2.923 -4.545 1.00 92.38 99 ILE A O 1
ATOM 711 N N . MET A 1 100 ? 5.864 -3.790 -3.748 1.00 93.19 100 MET A N 1
ATOM 712 C CA . MET A 1 100 ? 6.483 -5.016 -3.243 1.00 93.19 100 MET A CA 1
ATOM 713 C C . MET A 1 100 ? 7.208 -5.792 -4.353 1.00 93.19 100 MET A C 1
ATOM 715 O O . MET A 1 100 ? 8.342 -6.224 -4.135 1.00 93.19 100 MET A O 1
ATOM 719 N N . ARG A 1 101 ? 6.617 -5.896 -5.554 1.00 92.00 101 ARG A N 1
ATOM 720 C CA . ARG A 1 101 ? 7.259 -6.505 -6.735 1.00 92.00 101 ARG A CA 1
ATOM 721 C C . ARG A 1 101 ? 8.475 -5.720 -7.219 1.00 92.00 101 ARG A C 1
ATOM 723 O O . ARG A 1 101 ? 9.506 -6.326 -7.511 1.00 92.00 101 ARG A O 1
ATOM 730 N N . ALA A 1 102 ? 8.392 -4.391 -7.261 1.00 89.69 102 ALA A N 1
ATOM 731 C CA . ALA A 1 102 ? 9.522 -3.537 -7.632 1.00 89.69 102 ALA A CA 1
ATOM 732 C C . ALA A 1 102 ? 10.702 -3.705 -6.654 1.00 89.69 102 ALA A C 1
ATOM 734 O O . ALA A 1 102 ? 11.857 -3.794 -7.079 1.00 89.69 102 ALA A O 1
ATOM 735 N N . LEU A 1 103 ? 10.402 -3.885 -5.362 1.00 87.94 103 LEU A N 1
ATOM 736 C CA . LEU A 1 103 ? 11.366 -4.231 -4.310 1.00 87.94 103 LEU A CA 1
ATOM 737 C C . LEU A 1 103 ? 11.893 -5.677 -4.394 1.00 87.94 103 LEU A C 1
ATOM 739 O O . LEU A 1 103 ? 12.769 -6.054 -3.621 1.00 87.94 103 LEU A O 1
ATOM 743 N N . GLY A 1 104 ? 11.400 -6.490 -5.333 1.00 89.50 104 GLY A N 1
ATOM 744 C CA . GLY A 1 104 ? 11.837 -7.872 -5.537 1.00 89.50 104 GLY A CA 1
ATOM 745 C C . GLY A 1 104 ? 11.110 -8.913 -4.687 1.00 89.50 104 GLY A C 1
ATOM 746 O O . GLY A 1 104 ? 11.541 -10.063 -4.666 1.00 89.50 104 GLY A O 1
ATOM 747 N N . ASN A 1 105 ? 10.016 -8.546 -4.017 1.00 91.25 105 ASN A N 1
ATOM 748 C CA . ASN A 1 105 ? 9.172 -9.501 -3.306 1.00 91.25 105 ASN A CA 1
ATOM 749 C C . ASN A 1 105 ? 8.191 -10.188 -4.263 1.00 91.25 105 ASN A C 1
ATOM 751 O O . ASN A 1 105 ? 7.698 -9.588 -5.221 1.00 91.25 105 ASN A O 1
ATOM 755 N N . VAL A 1 106 ? 7.843 -11.433 -3.948 1.00 90.69 106 VAL A N 1
ATOM 756 C CA . VAL A 1 106 ? 6.716 -12.135 -4.571 1.00 90.69 106 VAL A CA 1
ATOM 757 C C . VAL A 1 106 ? 5.468 -11.867 -3.735 1.00 90.69 106 VAL A C 1
ATOM 759 O O . VAL A 1 106 ? 5.473 -12.081 -2.524 1.00 90.69 106 VAL A O 1
ATOM 762 N N . VAL A 1 107 ? 4.401 -11.388 -4.373 1.00 91.25 107 VAL A N 1
ATOM 763 C CA . VAL A 1 107 ? 3.134 -11.054 -3.710 1.00 91.25 107 VAL A CA 1
ATOM 764 C C . VAL A 1 107 ? 2.070 -12.051 -4.135 1.00 91.25 107 VAL A C 1
ATOM 766 O O . VAL A 1 107 ? 1.830 -12.236 -5.326 1.00 91.25 107 VAL A O 1
ATOM 769 N N . HIS A 1 108 ? 1.402 -12.659 -3.160 1.00 91.00 108 HIS A N 1
ATOM 770 C CA . HIS A 1 108 ? 0.211 -13.460 -3.410 1.00 91.00 108 HIS A CA 1
ATOM 771 C C . HIS A 1 108 ? -0.996 -12.526 -3.449 1.00 91.00 108 HIS A C 1
ATOM 773 O O . HIS A 1 108 ? -1.571 -12.189 -2.418 1.00 91.00 108 HIS A O 1
ATOM 779 N N . GLU A 1 109 ? -1.370 -12.075 -4.645 1.00 88.12 109 GLU A N 1
ATOM 780 C CA . GLU A 1 109 ? -2.444 -11.088 -4.803 1.00 88.12 109 GLU A CA 1
ATOM 781 C C . GLU A 1 109 ? -3.784 -11.575 -4.245 1.00 88.12 109 GLU A C 1
ATOM 783 O O . GLU A 1 109 ? -4.586 -10.755 -3.818 1.00 88.12 109 GLU A O 1
ATOM 788 N N . ALA A 1 110 ? -4.034 -12.886 -4.189 1.00 87.50 110 ALA A N 1
ATOM 789 C CA . ALA A 1 110 ? -5.249 -13.424 -3.582 1.00 87.50 110 ALA A CA 1
ATOM 790 C C . ALA A 1 110 ? -5.387 -13.009 -2.111 1.00 87.50 110 ALA A C 1
ATOM 792 O O . ALA A 1 110 ? -6.460 -12.570 -1.727 1.00 87.50 110 ALA A O 1
ATOM 793 N N . THR A 1 111 ? -4.300 -13.059 -1.333 1.00 88.06 111 THR A N 1
ATOM 794 C CA . THR A 1 111 ? -4.299 -12.813 0.117 1.00 88.06 111 THR A CA 1
ATOM 795 C C . THR A 1 111 ? -3.837 -11.409 0.508 1.00 88.06 111 THR A C 1
ATOM 797 O O . THR A 1 111 ? -4.029 -10.991 1.649 1.00 88.06 111 THR A O 1
ATOM 800 N N . PHE A 1 112 ? -3.251 -10.648 -0.417 1.00 91.19 112 PHE A N 1
ATOM 801 C CA . PHE A 1 112 ? -2.702 -9.320 -0.144 1.00 91.19 112 PHE A CA 1
ATOM 802 C C . PHE A 1 112 ? -3.794 -8.245 -0.017 1.00 91.19 112 PHE A C 1
ATOM 804 O O . PHE A 1 112 ? -4.612 -8.060 -0.922 1.00 91.19 112 PHE A O 1
ATOM 811 N N . GLY A 1 113 ? -3.783 -7.519 1.103 1.00 90.44 113 GLY A N 1
ATOM 812 C CA . GLY A 1 113 ? -4.748 -6.465 1.437 1.00 90.44 113 GLY A CA 1
ATOM 813 C C . GLY A 1 113 ? -4.238 -5.034 1.232 1.00 90.44 113 GLY A C 1
ATOM 814 O O . GLY A 1 113 ? -5.047 -4.127 1.058 1.00 90.44 113 GLY A O 1
ATOM 815 N N . GLY A 1 114 ? -2.921 -4.816 1.216 1.00 93.19 114 GLY A N 1
ATOM 816 C CA . GLY A 1 114 ? -2.318 -3.485 1.073 1.00 93.19 114 GLY A CA 1
ATOM 817 C C . GLY A 1 114 ? -1.133 -3.264 2.011 1.00 93.19 114 GLY A C 1
ATOM 818 O O . GLY A 1 114 ? -0.654 -4.200 2.660 1.00 93.19 114 GLY A O 1
ATOM 819 N N . LEU A 1 115 ? -0.659 -2.018 2.074 1.00 94.00 115 LEU A N 1
ATOM 820 C CA . LEU A 1 115 ? 0.471 -1.605 2.913 1.00 94.00 115 LEU A CA 1
ATOM 821 C C . LEU A 1 115 ? 0.079 -0.449 3.832 1.00 94.00 115 LEU A C 1
ATOM 823 O O . LEU A 1 115 ? -0.725 0.402 3.461 1.00 94.00 115 LEU A O 1
ATOM 827 N N . VAL A 1 116 ? 0.714 -0.375 4.997 1.00 93.62 116 VAL A N 1
ATOM 828 C CA . VAL A 1 116 ? 0.701 0.825 5.844 1.00 93.62 116 VAL A CA 1
ATOM 829 C C . VAL A 1 116 ? 2.131 1.268 6.076 1.00 93.62 116 VAL A C 1
ATOM 831 O O . VAL A 1 116 ? 2.995 0.445 6.376 1.00 93.62 116 VAL A O 1
ATOM 834 N N . LEU A 1 117 ? 2.383 2.564 5.956 1.00 92.69 117 LEU A N 1
ATOM 835 C CA . LEU A 1 117 ? 3.674 3.167 6.255 1.00 92.69 117 LEU A CA 1
ATOM 836 C C . LEU A 1 117 ? 3.502 4.371 7.176 1.00 92.69 117 LEU A C 1
ATOM 838 O O . LEU A 1 117 ? 2.522 5.110 7.080 1.00 92.69 117 LEU A O 1
ATOM 842 N N . GLY A 1 118 ? 4.481 4.581 8.052 1.00 88.69 118 GLY A N 1
ATOM 843 C CA . GLY A 1 118 ? 4.567 5.809 8.833 1.00 88.69 118 GLY A CA 1
ATOM 844 C C . GLY A 1 118 ? 5.137 6.943 7.982 1.00 88.69 118 GLY A C 1
ATOM 845 O O . GLY A 1 118 ? 6.157 6.766 7.321 1.00 88.69 118 GLY A O 1
ATOM 846 N N . THR A 1 119 ? 4.509 8.118 8.018 1.00 84.31 119 THR A N 1
ATOM 847 C CA . THR A 1 119 ? 4.960 9.323 7.289 1.00 84.31 119 THR A CA 1
ATOM 848 C C . THR A 1 119 ? 5.662 10.337 8.192 1.00 84.31 119 THR A C 1
ATOM 850 O O . THR A 1 119 ? 6.166 11.362 7.732 1.00 84.31 119 THR A O 1
ATOM 853 N N . ARG A 1 120 ? 5.734 10.054 9.498 1.00 83.12 120 ARG A N 1
ATOM 854 C CA . ARG A 1 120 ? 6.488 10.858 10.467 1.00 83.12 120 ARG A CA 1
ATOM 855 C C . ARG A 1 120 ? 7.988 10.824 10.175 1.00 83.12 120 ARG A C 1
ATOM 857 O O . ARG A 1 120 ? 8.532 9.821 9.719 1.00 83.12 120 ARG A O 1
ATOM 864 N N . GLN A 1 121 ? 8.677 11.910 10.527 1.00 72.81 121 GLN A N 1
ATOM 865 C CA . GLN A 1 121 ? 10.137 11.971 10.452 1.00 72.81 121 GLN A CA 1
ATOM 866 C C . GLN A 1 121 ? 10.744 10.799 11.245 1.00 72.81 121 GLN A C 1
ATOM 868 O O . GLN A 1 121 ? 10.366 10.560 12.391 1.00 72.81 121 GLN A O 1
ATOM 873 N N . ASN A 1 122 ? 11.670 10.064 10.623 1.00 72.12 122 ASN A N 1
ATOM 874 C CA . ASN A 1 122 ? 12.314 8.847 11.146 1.00 72.12 122 ASN A CA 1
ATOM 875 C C . ASN A 1 122 ? 11.435 7.586 11.253 1.00 72.12 122 ASN A C 1
ATOM 877 O O . ASN A 1 122 ? 11.894 6.575 11.794 1.00 72.12 122 ASN A O 1
ATOM 881 N N . ALA A 1 123 ? 10.214 7.581 10.712 1.00 72.38 123 ALA A N 1
ATOM 882 C CA . ALA A 1 123 ? 9.443 6.351 10.575 1.00 72.38 123 ALA A CA 1
ATOM 883 C C . ALA A 1 123 ? 10.066 5.460 9.483 1.00 72.38 123 ALA A C 1
ATOM 885 O O . ALA A 1 123 ? 9.819 5.632 8.295 1.00 72.38 123 ALA A O 1
ATOM 886 N N . ARG A 1 124 ? 10.913 4.505 9.887 1.00 78.88 124 ARG A N 1
ATOM 887 C CA . ARG A 1 124 ? 11.481 3.476 8.996 1.00 78.88 124 ARG A CA 1
ATOM 888 C C . ARG A 1 124 ? 10.790 2.134 9.201 1.00 78.88 124 ARG A C 1
ATOM 890 O O . ARG A 1 124 ? 11.428 1.149 9.562 1.00 78.88 124 ARG A O 1
ATOM 897 N N . TRP A 1 125 ? 9.477 2.115 9.022 1.00 85.06 125 TRP A N 1
ATOM 898 C CA . TRP A 1 125 ? 8.680 0.902 9.146 1.00 85.06 125 TRP A CA 1
ATOM 899 C C . TRP A 1 125 ? 7.589 0.867 8.081 1.00 85.06 125 TRP A C 1
ATOM 901 O O . TRP A 1 125 ? 7.107 1.901 7.619 1.00 85.06 125 TRP A O 1
ATOM 911 N N . LEU A 1 126 ? 7.213 -0.349 7.707 1.00 89.56 126 LEU A N 1
ATOM 912 C CA . LEU A 1 126 ? 6.113 -0.639 6.808 1.00 89.56 126 LEU A CA 1
ATOM 913 C C . LEU A 1 126 ? 5.447 -1.930 7.285 1.00 89.56 126 LEU A C 1
ATOM 915 O O . LEU A 1 126 ? 6.127 -2.867 7.705 1.00 89.56 126 LEU A O 1
ATOM 919 N N . VAL A 1 127 ? 4.123 -1.961 7.235 1.00 91.88 127 VAL A N 1
ATOM 920 C CA . VAL A 1 127 ? 3.295 -3.120 7.563 1.00 91.88 127 VAL A CA 1
ATOM 921 C C . VAL A 1 127 ? 2.692 -3.658 6.276 1.00 91.88 127 VAL A C 1
ATOM 923 O O . VAL A 1 127 ? 2.165 -2.901 5.462 1.00 91.88 127 VAL A O 1
ATOM 926 N N . VAL A 1 128 ? 2.758 -4.977 6.111 1.00 92.00 128 VAL A N 1
ATOM 927 C CA . VAL A 1 128 ? 2.110 -5.710 5.023 1.00 92.00 128 VAL A CA 1
ATOM 928 C C . VAL A 1 128 ? 0.847 -6.363 5.566 1.00 92.00 128 VAL A C 1
ATOM 930 O O . VAL A 1 128 ? 0.915 -7.114 6.539 1.00 92.00 128 VAL A O 1
ATOM 933 N N . ILE A 1 129 ? -0.293 -6.100 4.933 1.00 91.31 129 ILE A N 1
ATOM 934 C CA . ILE A 1 129 ? -1.576 -6.681 5.332 1.00 91.31 129 ILE A CA 1
ATOM 935 C C . ILE A 1 129 ? -1.865 -7.878 4.431 1.00 91.31 129 ILE A C 1
ATOM 937 O O . ILE A 1 129 ? -1.953 -7.728 3.213 1.00 91.31 129 ILE A O 1
ATOM 941 N N . ASN A 1 130 ? -2.052 -9.050 5.038 1.00 90.06 130 ASN A N 1
ATOM 942 C CA . ASN A 1 130 ? -2.522 -10.258 4.364 1.00 90.06 130 ASN A CA 1
ATOM 943 C C . ASN A 1 130 ? -3.717 -10.852 5.118 1.00 90.06 130 ASN A C 1
ATOM 945 O O . ASN A 1 130 ? -3.809 -10.701 6.336 1.00 90.06 130 ASN A O 1
ATOM 949 N N . HIS A 1 131 ? -4.586 -11.567 4.410 1.00 85.38 131 HIS A N 1
ATOM 950 C CA . HIS A 1 131 ? -5.656 -12.371 4.998 1.00 85.38 131 HIS A CA 1
ATOM 951 C C . HIS A 1 131 ? -5.438 -13.862 4.731 1.00 85.38 131 HIS A C 1
ATOM 953 O O . HIS A 1 131 ? -4.782 -14.248 3.764 1.00 85.38 131 HIS A O 1
ATOM 959 N N . VAL A 1 132 ? -5.996 -14.698 5.601 1.00 83.81 132 VAL A N 1
ATOM 960 C CA . VAL A 1 132 ? -6.015 -16.154 5.454 1.00 83.81 132 VAL A CA 1
ATOM 961 C C . VAL A 1 132 ? -7.450 -16.604 5.672 1.00 83.81 132 VAL A C 1
ATOM 963 O O . VAL A 1 132 ? -8.064 -16.226 6.667 1.00 83.81 132 VAL A O 1
ATOM 966 N N . GLU A 1 133 ? -7.982 -17.391 4.743 1.00 79.50 133 GLU A N 1
ATOM 967 C CA . GLU A 1 133 ? -9.258 -18.069 4.943 1.00 79.50 133 GLU A CA 1
ATOM 968 C C . GLU A 1 133 ? -9.026 -19.300 5.822 1.00 79.50 133 GLU A C 1
ATOM 970 O O . GLU A 1 133 ? -8.257 -20.198 5.467 1.00 79.50 133 GLU A O 1
ATOM 975 N N . GLU A 1 134 ? -9.669 -19.348 6.986 1.00 75.19 134 GLU A N 1
ATOM 976 C CA . GLU A 1 134 ? -9.673 -20.553 7.805 1.00 75.19 134 GLU A CA 1
ATOM 977 C C . GLU A 1 134 ? -10.728 -21.519 7.256 1.00 75.19 134 GLU A C 1
ATOM 979 O O . GLU A 1 134 ? -11.933 -21.289 7.365 1.00 75.19 134 GLU A O 1
ATOM 984 N N . LEU A 1 135 ? -10.269 -22.615 6.647 1.00 66.19 135 LEU A N 1
ATOM 985 C CA . LEU A 1 135 ? -11.133 -23.741 6.310 1.00 66.19 135 LEU A CA 1
ATOM 986 C C . LEU A 1 135 ? -11.663 -24.323 7.622 1.00 66.19 135 LEU A C 1
ATOM 988 O O . LEU A 1 135 ? -10.933 -24.986 8.361 1.00 66.19 135 LEU A O 1
ATOM 992 N N . THR A 1 136 ? -12.938 -24.086 7.916 1.00 62.12 136 THR A N 1
ATOM 993 C CA . THR A 1 136 ? -13.630 -24.783 8.998 1.00 62.12 136 THR A CA 1
ATOM 994 C C . THR A 1 136 ? -13.536 -26.280 8.718 1.00 62.12 136 THR A C 1
ATOM 996 O O . THR A 1 136 ? -14.074 -26.778 7.730 1.00 62.12 136 THR A O 1
ATOM 999 N N . ARG A 1 137 ? -12.786 -27.005 9.558 1.00 60.06 137 ARG A N 1
ATOM 1000 C CA . ARG A 1 137 ? -12.687 -28.467 9.489 1.00 60.06 137 ARG A CA 1
ATOM 1001 C C . ARG A 1 137 ? -14.112 -29.034 9.587 1.00 60.06 137 ARG A C 1
ATOM 1003 O O . ARG A 1 137 ? -14.750 -28.786 10.611 1.00 60.06 137 ARG A O 1
ATOM 1010 N N . PRO A 1 138 ? -14.619 -29.774 8.583 1.00 61.44 138 PRO A N 1
ATOM 1011 C CA . PRO A 1 138 ? -15.878 -30.485 8.751 1.00 61.44 138 PRO A CA 1
ATOM 1012 C C . PRO A 1 138 ? -15.681 -31.528 9.858 1.00 61.44 138 PRO A C 1
ATOM 1014 O O . PRO A 1 138 ? -14.708 -32.287 9.827 1.00 61.44 138 PRO A O 1
ATOM 1017 N N . GLY A 1 139 ? -16.537 -31.457 10.880 1.00 58.88 139 GLY A N 1
ATOM 1018 C CA . GLY A 1 139 ? -16.577 -32.403 11.998 1.00 58.88 139 GLY A CA 1
ATOM 1019 C C . GLY A 1 139 ? -17.140 -33.760 11.611 1.00 58.88 139 GLY A C 1
ATOM 1020 O O . GLY A 1 139 ? -17.780 -33.856 10.540 1.00 58.88 139 GLY A O 1
#